Protein AF-A0AAV9F9S4-F1 (afdb_monomer_lite)

InterPro domains:
  IPR006969 Stigma-specific protein Stig1-like [PF04885] (4-54)

Structure (mmCIF, N/CA/C/O backbone):
data_AF-A0AAV9F9S4-F1
#
_entry.id   AF-A0AAV9F9S4-F1
#
loop_
_atom_site.group_PDB
_atom_site.id
_atom_site.type_symbol
_atom_site.label_atom_id
_atom_site.label_alt_id
_atom_site.label_comp_id
_atom_site.label_asym_id
_atom_site.label_entity_id
_atom_site.label_seq_id
_atom_site.pdbx_PDB_ins_code
_atom_site.Cartn_x
_atom_site.Cartn_y
_atom_site.Cartn_z
_atom_site.occupancy
_atom_site.B_iso_or_equiv
_atom_site.auth_seq_id
_atom_site.auth_comp_id
_atom_site.auth_asym_i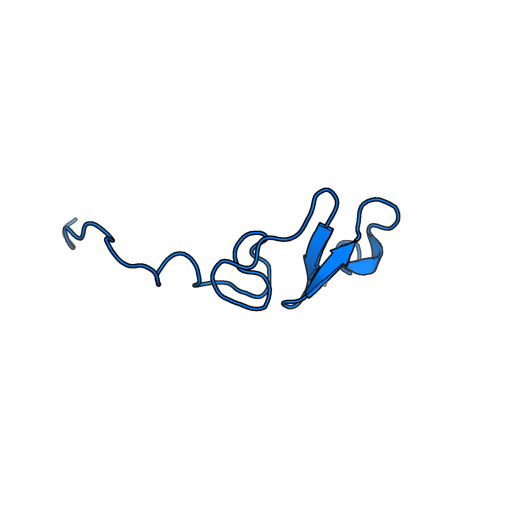d
_atom_site.auth_atom_id
_atom_site.pdbx_PDB_model_num
ATOM 1 N N . MET A 1 1 ? -0.413 18.877 32.777 1.00 53.50 1 MET A N 1
ATOM 2 C CA . MET A 1 1 ? -0.139 18.108 31.543 1.00 53.50 1 MET A CA 1
ATOM 3 C C . MET A 1 1 ? -0.913 16.791 31.586 1.00 53.50 1 MET A C 1
ATOM 5 O O . MET A 1 1 ? -0.326 15.750 31.834 1.00 53.50 1 MET A O 1
ATOM 9 N N . ALA A 1 2 ? -2.241 16.820 31.450 1.00 69.94 2 ALA A N 1
ATOM 10 C CA . ALA A 1 2 ? -3.055 15.629 31.697 1.00 69.94 2 ALA A CA 1
ATOM 11 C C . ALA A 1 2 ? -4.151 15.469 30.651 1.00 69.94 2 ALA A C 1
ATOM 13 O O . ALA A 1 2 ? -5.151 16.174 30.737 1.00 69.94 2 ALA A O 1
ATOM 14 N N . ARG A 1 3 ? -3.957 14.528 29.720 1.00 62.53 3 ARG A N 1
ATOM 15 C CA . ARG A 1 3 ? -4.969 13.639 29.119 1.00 62.53 3 ARG A CA 1
ATOM 16 C C . ARG A 1 3 ? -4.178 12.475 28.520 1.00 62.53 3 ARG A C 1
ATOM 18 O O . ARG A 1 3 ? -3.240 12.729 27.788 1.00 62.53 3 ARG A O 1
ATOM 25 N N . LYS A 1 4 ? -4.451 11.204 28.722 1.00 53.59 4 LYS A N 1
ATOM 26 C CA . LYS A 1 4 ? -5.384 10.439 29.538 1.00 53.59 4 LYS A CA 1
ATOM 27 C C . LYS A 1 4 ? -4.898 9.010 29.288 1.00 53.59 4 LYS A C 1
ATOM 29 O O . LYS A 1 4 ? -4.550 8.687 28.155 1.00 53.59 4 LYS A O 1
ATOM 34 N N . SER A 1 5 ? -4.836 8.189 30.321 1.00 67.19 5 SER A N 1
ATOM 35 C CA . SER A 1 5 ? -4.578 6.763 30.173 1.00 67.19 5 SER A CA 1
ATOM 36 C C . SER A 1 5 ? -5.554 6.149 29.170 1.00 67.19 5 SER A C 1
ATOM 38 O O . SER A 1 5 ? -6.759 6.193 29.403 1.00 67.19 5 SER A O 1
ATOM 40 N N . SER A 1 6 ? -5.003 5.592 28.098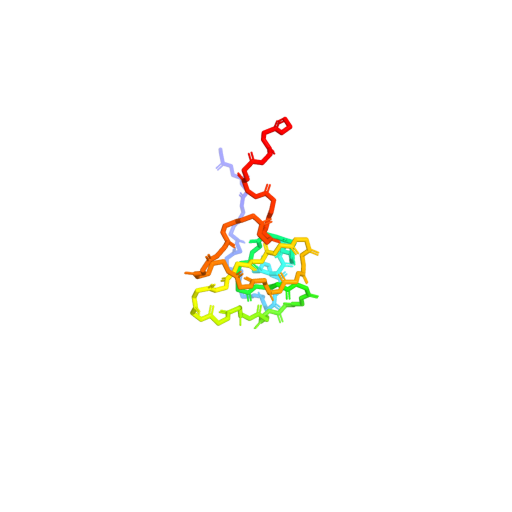 1.00 58.56 6 SER A N 1
ATOM 41 C CA . SER A 1 6 ? -5.538 4.491 27.300 1.00 58.56 6 SER A CA 1
ATOM 42 C C . SER A 1 6 ? -4.290 3.891 26.648 1.00 58.56 6 SER A C 1
ATOM 44 O O . SER A 1 6 ? -3.738 4.468 25.727 1.00 58.56 6 SER A O 1
ATOM 46 N N . SER A 1 7 ? -3.630 2.879 27.207 1.00 59.81 7 SER A N 1
ATOM 47 C CA . SER A 1 7 ? -3.943 1.494 26.844 1.00 59.81 7 SER A CA 1
ATOM 48 C C . SER A 1 7 ? -4.705 1.412 25.517 1.00 59.81 7 SER A C 1
ATOM 50 O O . SER A 1 7 ? -5.903 1.132 25.500 1.00 59.81 7 SER A O 1
ATOM 52 N N . SER A 1 8 ? -4.022 1.690 24.409 1.00 55.00 8 SER A N 1
ATOM 53 C CA . SER A 1 8 ? -4.504 1.400 23.059 1.00 55.00 8 SER A CA 1
ATOM 54 C C . SER A 1 8 ? -4.488 -0.109 22.806 1.00 55.00 8 SER A C 1
ATOM 56 O O . SER A 1 8 ? -3.824 -0.618 21.910 1.00 55.00 8 SER A O 1
ATOM 58 N N . THR A 1 9 ? -5.222 -0.867 23.618 1.00 61.25 9 THR A N 1
ATOM 59 C CA . THR A 1 9 ? -5.841 -2.110 23.163 1.00 61.25 9 THR A CA 1
ATOM 60 C C . THR A 1 9 ? -6.869 -1.723 22.106 1.00 61.25 9 THR A C 1
ATOM 62 O O . THR A 1 9 ? -8.031 -1.495 22.424 1.00 61.25 9 THR A O 1
ATOM 65 N N . ALA A 1 10 ? -6.442 -1.585 20.852 1.00 51.12 10 ALA A N 1
ATOM 66 C CA . ALA A 1 10 ? -7.354 -1.480 19.724 1.00 51.12 10 ALA A CA 1
ATOM 67 C C . ALA A 1 10 ? -6.644 -1.894 18.437 1.00 51.12 10 ALA A C 1
ATOM 69 O O . ALA A 1 10 ? -5.665 -1.286 18.006 1.00 51.12 10 ALA A O 1
ATOM 70 N N . ALA A 1 11 ? -7.199 -2.903 17.781 1.00 55.84 11 ALA A N 1
ATOM 71 C CA . ALA A 1 11 ? -6.870 -3.359 16.439 1.00 55.84 11 ALA A CA 1
ATOM 72 C C . ALA A 1 11 ? -7.129 -2.294 15.328 1.00 55.84 11 ALA A C 1
ATOM 74 O O . ALA A 1 11 ? -7.484 -2.655 14.215 1.00 55.84 11 ALA A O 1
ATOM 75 N N . GLY A 1 12 ? -7.019 -0.988 15.624 1.00 55.03 12 GLY A N 1
ATOM 76 C CA . GLY A 1 12 ? -7.443 0.095 14.728 1.00 55.03 12 GLY A CA 1
ATOM 77 C C . GLY A 1 12 ? -6.690 1.427 14.837 1.00 55.03 12 GLY A C 1
ATOM 78 O O . GLY A 1 12 ? -6.993 2.331 14.068 1.00 55.03 12 GLY A O 1
ATOM 79 N N . GLU A 1 13 ? -5.707 1.582 15.735 1.00 59.59 13 GLU A N 1
ATOM 80 C CA . GLU A 1 13 ? -4.882 2.811 15.790 1.00 59.59 13 GLU A CA 1
ATOM 81 C C . GLU A 1 13 ? -3.587 2.720 14.968 1.00 59.59 13 GLU A C 1
ATOM 83 O O . GLU A 1 13 ? -3.034 3.743 14.574 1.00 59.59 13 GLU A O 1
ATOM 88 N N . TRP A 1 14 ? -3.132 1.504 14.664 1.00 66.56 14 TRP A N 1
ATOM 89 C CA . TRP A 1 14 ? -1.948 1.237 13.839 1.00 66.56 14 TRP A CA 1
ATOM 90 C C . TRP A 1 14 ? -2.220 1.485 12.354 1.00 66.56 14 TRP A C 1
ATOM 92 O O . TRP A 1 14 ? -1.313 1.842 11.620 1.00 66.56 14 TRP A O 1
ATOM 102 N N . CYS A 1 15 ? -3.481 1.422 11.933 1.00 73.56 15 CYS A N 1
ATOM 103 C CA . CYS A 1 15 ? -3.907 1.624 10.547 1.00 73.56 15 CYS A CA 1
ATOM 104 C C . CYS A 1 15 ? -4.343 3.061 10.272 1.00 73.56 15 CYS A C 1
ATOM 106 O O . CYS A 1 15 ? -5.328 3.300 9.574 1.00 73.56 15 CYS A O 1
ATOM 108 N N . ARG A 1 16 ? -3.660 4.029 10.888 1.00 75.94 16 ARG A N 1
ATOM 109 C CA . ARG A 1 16 ? -3.966 5.447 10.687 1.00 75.94 16 ARG A CA 1
ATOM 110 C C . ARG A 1 16 ? -3.515 5.916 9.311 1.00 75.94 16 ARG A C 1
ATOM 112 O O . ARG A 1 16 ? -4.210 6.713 8.687 1.00 75.94 16 ARG A O 1
ATOM 119 N N . ASP A 1 17 ? -2.368 5.422 8.868 1.00 78.88 17 ASP A N 1
ATOM 120 C CA . ASP A 1 17 ? -1.831 5.713 7.556 1.00 78.88 17 ASP A CA 1
ATOM 121 C C . ASP A 1 17 ? -1.789 4.421 6.751 1.00 78.88 17 ASP A C 1
ATOM 123 O O . ASP A 1 17 ? -1.131 3.467 7.138 1.00 78.88 17 ASP A O 1
ATOM 127 N N . ILE A 1 18 ? -2.550 4.377 5.663 1.00 87.06 18 ILE A N 1
ATOM 128 C CA . ILE A 1 18 ? -2.515 3.268 4.704 1.00 87.06 18 ILE A CA 1
ATOM 129 C C . ILE A 1 18 ? -1.806 3.673 3.416 1.00 87.06 18 ILE A C 1
ATOM 131 O O . ILE A 1 18 ? -1.815 2.925 2.445 1.00 87.06 18 ILE A O 1
ATOM 135 N N . ILE A 1 19 ? -1.270 4.893 3.366 1.00 85.38 19 ILE A N 1
ATOM 136 C CA . ILE A 1 19 ? -0.826 5.531 2.131 1.00 85.38 19 ILE A CA 1
ATOM 137 C C . ILE A 1 19 ? 0.698 5.478 2.015 1.00 85.38 19 ILE A C 1
ATOM 139 O O . ILE A 1 19 ? 1.199 5.262 0.909 1.00 85.38 19 ILE A O 1
ATOM 143 N N . SER A 1 20 ? 1.403 5.625 3.140 1.00 83.06 20 SER A N 1
ATOM 144 C CA . SER A 1 20 ? 2.862 5.564 3.258 1.00 83.06 20 SER A CA 1
ATOM 145 C C . SER A 1 20 ? 3.342 4.484 4.238 1.00 83.06 20 SER A C 1
ATOM 147 O O . SER A 1 20 ? 4.515 4.109 4.202 1.00 83.06 20 SER A O 1
ATOM 149 N N . ASP A 1 21 ? 2.476 3.968 5.107 1.00 85.94 21 ASP A N 1
ATOM 150 C CA . ASP A 1 21 ? 2.858 2.979 6.106 1.00 85.94 21 ASP A CA 1
ATOM 151 C C . ASP A 1 21 ? 3.095 1.602 5.477 1.00 85.94 21 ASP A C 1
ATOM 153 O O . ASP A 1 21 ? 2.204 0.977 4.892 1.00 85.94 21 ASP A O 1
ATOM 157 N N . GLN A 1 22 ? 4.315 1.091 5.634 1.00 86.19 22 GLN A N 1
ATOM 158 C CA . GLN A 1 22 ? 4.710 -0.205 5.088 1.00 86.19 22 GLN A CA 1
ATOM 159 C C . GLN A 1 22 ? 3.931 -1.370 5.707 1.00 86.19 22 GLN A C 1
ATOM 161 O O . GLN A 1 22 ? 3.836 -2.424 5.082 1.00 86.19 22 GLN A O 1
ATOM 166 N N . THR A 1 23 ? 3.404 -1.214 6.923 1.00 87.62 23 THR A N 1
ATOM 167 C CA . THR A 1 23 ? 2.695 -2.277 7.647 1.00 87.62 23 THR A CA 1
ATOM 168 C C . THR A 1 23 ? 1.181 -2.247 7.440 1.00 87.62 23 THR A C 1
ATOM 170 O O . THR A 1 23 ? 0.510 -3.213 7.800 1.00 87.62 23 THR A O 1
ATOM 173 N N . ASN A 1 24 ? 0.652 -1.192 6.810 1.00 89.75 24 ASN A N 1
ATOM 17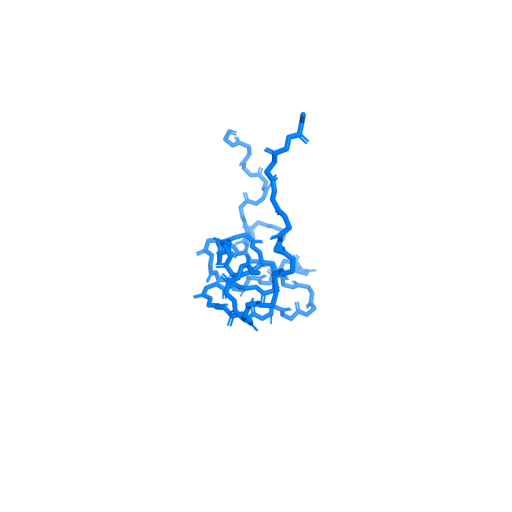4 C CA . ASN A 1 24 ? -0.781 -0.973 6.596 1.00 89.75 24 ASN A CA 1
ATOM 175 C C . ASN A 1 24 ? -1.108 -0.518 5.166 1.00 89.75 24 ASN A C 1
ATOM 177 O O . ASN A 1 24 ? -2.080 0.195 4.932 1.00 89.75 24 ASN A O 1
ATOM 181 N N . CYS A 1 25 ? -0.313 -0.922 4.182 1.00 91.19 25 CYS A N 1
ATOM 182 C CA . CYS A 1 25 ? -0.371 -0.343 2.852 1.00 91.19 25 CYS A CA 1
ATOM 183 C C . CYS A 1 25 ? -1.655 -0.689 2.090 1.00 91.19 25 CYS A C 1
ATOM 185 O O . CYS A 1 25 ? -1.915 -1.845 1.771 1.00 91.19 25 CYS A O 1
ATOM 187 N N . GLY A 1 26 ? -2.486 0.303 1.786 1.00 88.06 26 GLY A N 1
ATOM 188 C CA . GLY A 1 26 ? -3.785 0.138 1.129 1.00 88.06 26 GLY A CA 1
ATOM 189 C C . GLY A 1 26 ? -4.857 -0.536 1.993 1.00 88.06 26 GLY A C 1
ATOM 190 O O . GLY A 1 26 ? -6.036 -0.484 1.649 1.00 88.06 26 GLY A O 1
ATOM 191 N N . SER A 1 27 ? -4.486 -1.168 3.108 1.00 87.75 27 SER A N 1
ATOM 192 C CA . SER A 1 27 ? -5.386 -1.849 4.040 1.00 87.75 27 SER A CA 1
ATOM 193 C C . SER A 1 27 ? -4.695 -2.108 5.377 1.00 87.75 27 SER A C 1
ATOM 195 O O . SER A 1 27 ? -3.491 -2.342 5.447 1.00 87.75 27 SER A O 1
ATOM 197 N N . CYS A 1 28 ? -5.484 -2.123 6.445 1.00 87.31 28 CYS A N 1
ATOM 198 C CA . CYS A 1 28 ? -5.009 -2.366 7.801 1.00 87.31 28 CYS A CA 1
ATOM 199 C C . CYS A 1 28 ? -4.319 -3.736 7.937 1.00 87.31 28 CYS A C 1
ATOM 201 O O . CYS A 1 28 ? -4.913 -4.758 7.594 1.00 87.31 28 CYS A O 1
ATOM 203 N N . GLY A 1 29 ? -3.069 -3.760 8.409 1.00 84.69 29 GLY A N 1
ATOM 204 C CA . GLY A 1 29 ? -2.246 -4.970 8.519 1.00 84.69 29 GLY A CA 1
ATOM 205 C C . GLY A 1 29 ? -1.672 -5.503 7.203 1.00 84.69 29 GLY A C 1
ATOM 206 O O . GLY A 1 29 ? -1.084 -6.587 7.195 1.00 84.69 29 GLY A O 1
ATOM 207 N N . ASN A 1 30 ? -1.828 -4.781 6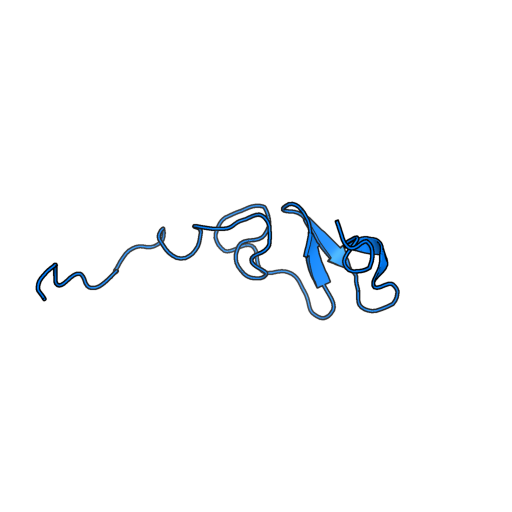.090 1.00 88.81 30 ASN A N 1
ATOM 208 C CA . ASN A 1 30 ? -1.230 -5.174 4.821 1.00 88.81 30 ASN A CA 1
ATOM 209 C C . ASN A 1 30 ? 0.240 -4.747 4.756 1.00 88.81 30 ASN A C 1
ATOM 211 O O . ASN A 1 30 ? 0.572 -3.625 4.370 1.00 88.81 30 ASN A O 1
ATOM 215 N N . ARG A 1 31 ? 1.131 -5.659 5.147 1.00 88.88 31 ARG A N 1
ATOM 216 C CA . ARG A 1 31 ? 2.569 -5.404 5.150 1.00 88.88 31 ARG A CA 1
ATOM 217 C C . ARG A 1 31 ? 3.202 -5.694 3.789 1.00 88.88 31 ARG A C 1
ATOM 219 O O . ARG A 1 31 ? 3.123 -6.819 3.299 1.00 88.88 31 ARG A O 1
ATOM 226 N N . CYS A 1 32 ? 3.894 -4.707 3.223 1.00 88.88 32 CYS A N 1
ATOM 227 C CA . CYS A 1 32 ? 4.642 -4.887 1.979 1.00 88.88 32 CYS A CA 1
ATOM 228 C C . CYS A 1 32 ? 5.849 -5.825 2.162 1.00 88.88 32 CYS A C 1
ATOM 230 O O . CYS A 1 32 ? 6.460 -5.881 3.233 1.00 88.88 32 CYS A O 1
ATOM 232 N N . GLY A 1 33 ? 6.183 -6.578 1.110 1.00 89.50 33 GLY A N 1
ATOM 233 C CA . GLY A 1 33 ? 7.302 -7.517 1.100 1.00 89.50 33 GLY A CA 1
ATOM 234 C C . GLY A 1 33 ? 8.673 -6.839 1.161 1.00 89.50 33 GLY A C 1
ATOM 235 O O . GLY A 1 33 ? 8.807 -5.616 1.107 1.00 89.50 33 GLY A O 1
ATOM 236 N N . ASN A 1 34 ? 9.724 -7.652 1.281 1.00 86.56 34 ASN A N 1
ATOM 237 C CA . ASN A 1 34 ? 11.095 -7.147 1.346 1.00 86.56 34 ASN A CA 1
ATOM 238 C C . ASN A 1 34 ? 11.471 -6.418 0.046 1.00 86.56 34 ASN A C 1
ATOM 240 O O . ASN A 1 34 ? 11.274 -6.954 -1.042 1.00 86.56 34 ASN A O 1
ATOM 244 N N . GLY A 1 35 ? 12.009 -5.202 0.168 1.00 85.44 35 GLY A N 1
ATOM 245 C CA . GLY A 1 35 ? 12.320 -4.353 -0.987 1.00 85.44 35 GLY A CA 1
ATOM 246 C C . GLY A 1 35 ? 11.101 -3.679 -1.631 1.00 85.44 35 GLY A C 1
ATOM 247 O O . GLY A 1 35 ? 11.209 -3.147 -2.737 1.00 85.44 35 GLY A O 1
ATOM 248 N N . GLN A 1 36 ? 9.945 -3.700 -0.958 1.00 88.88 36 GLN A N 1
ATOM 249 C CA . GLN A 1 36 ? 8.756 -2.954 -1.352 1.00 88.88 36 GLN A CA 1
ATOM 250 C C . GLN A 1 36 ? 8.448 -1.837 -0.353 1.00 88.88 36 GLN A C 1
ATOM 252 O O . GLN A 1 36 ? 8.557 -2.023 0.863 1.00 88.88 36 GLN A O 1
ATOM 257 N N . LEU A 1 37 ? 8.002 -0.698 -0.874 1.00 87.69 37 LEU A N 1
ATOM 258 C CA . LEU A 1 37 ? 7.504 0.433 -0.098 1.00 87.69 37 LEU A CA 1
ATOM 259 C C . LEU A 1 37 ? 6.016 0.644 -0.349 1.00 87.69 37 LEU A C 1
ATOM 261 O O . LEU A 1 37 ? 5.482 0.226 -1.378 1.00 87.69 37 LEU A O 1
ATOM 265 N N . CYS A 1 38 ? 5.347 1.278 0.614 1.00 89.81 38 CYS A N 1
ATOM 266 C CA . CYS A 1 38 ? 3.970 1.691 0.424 1.00 89.81 38 CYS A CA 1
ATOM 267 C C . CYS A 1 38 ? 3.918 3.032 -0.298 1.00 89.81 38 CYS A C 1
ATOM 269 O O . CYS A 1 38 ? 4.286 4.062 0.259 1.00 89.81 38 CYS A O 1
ATOM 271 N N . CYS A 1 39 ? 3.450 3.005 -1.539 1.00 88.31 39 CYS A N 1
ATOM 272 C CA . CYS A 1 39 ? 3.436 4.152 -2.429 1.00 88.31 39 CYS A CA 1
ATOM 273 C C . CYS A 1 39 ? 1.991 4.427 -2.817 1.00 88.31 39 CYS A C 1
ATOM 275 O O . CYS A 1 39 ? 1.374 3.673 -3.573 1.00 88.31 39 CYS A O 1
ATOM 277 N N . ARG A 1 40 ? 1.418 5.492 -2.243 1.00 86.75 40 ARG A N 1
ATOM 278 C CA . ARG A 1 40 ? 0.013 5.885 -2.455 1.00 86.75 40 ARG A CA 1
ATOM 279 C C . ARG A 1 40 ? -0.971 4.743 -2.147 1.00 86.75 40 ARG A C 1
ATOM 281 O O . ARG A 1 40 ? -1.973 4.576 -2.841 1.00 86.75 40 ARG A O 1
ATOM 288 N N . GLY A 1 41 ? -0.669 3.938 -1.126 1.00 88.81 41 GLY A N 1
ATOM 289 C CA . GLY A 1 41 ? -1.478 2.781 -0.733 1.00 88.81 41 GLY A CA 1
ATOM 290 C C . GLY A 1 41 ? -1.305 1.535 -1.601 1.00 88.81 41 GLY A C 1
ATOM 291 O O . GLY A 1 41 ? -2.172 0.661 -1.600 1.00 88.81 41 GLY A O 1
ATOM 292 N N . LYS A 1 42 ? -0.198 1.429 -2.341 1.00 88.62 42 LYS A N 1
ATOM 293 C CA . LYS A 1 42 ? 0.184 0.216 -3.070 1.00 88.62 42 LYS A CA 1
ATOM 294 C C . LYS A 1 42 ? 1.598 -0.210 -2.710 1.00 88.62 42 LYS A C 1
ATOM 296 O O . LYS A 1 42 ? 2.502 0.614 -2.659 1.00 88.62 42 LYS A O 1
ATOM 301 N N . CYS A 1 43 ? 1.787 -1.509 -2.496 1.00 90.19 43 CYS A N 1
ATOM 302 C CA . CYS A 1 43 ? 3.116 -2.071 -2.312 1.00 90.19 43 CYS A CA 1
ATOM 303 C C . CYS A 1 43 ? 3.855 -2.080 -3.646 1.00 90.19 43 CYS A C 1
ATOM 305 O O . CYS A 1 43 ? 3.573 -2.886 -4.533 1.00 90.19 43 CYS A O 1
ATOM 307 N N . THR A 1 44 ? 4.811 -1.180 -3.757 1.00 87.62 44 THR A N 1
ATOM 308 C CA . THR A 1 44 ? 5.596 -0.928 -4.953 1.00 87.62 44 THR A CA 1
ATOM 309 C C . THR A 1 44 ? 7.006 -1.456 -4.722 1.00 87.62 44 THR A C 1
ATOM 311 O O . THR A 1 44 ? 7.588 -1.229 -3.664 1.00 87.62 44 THR A O 1
ATOM 314 N N . VAL A 1 45 ? 7.557 -2.188 -5.692 1.00 85.94 45 VAL A N 1
ATOM 315 C CA . VAL A 1 45 ? 8.936 -2.691 -5.616 1.00 85.94 45 VAL A CA 1
ATOM 316 C C . VAL A 1 45 ? 9.889 -1.534 -5.879 1.00 85.94 45 VAL A C 1
ATOM 318 O O . VAL A 1 45 ? 9.901 -1.002 -6.982 1.00 85.94 45 VAL A O 1
ATOM 321 N N . VAL A 1 46 ? 10.698 -1.189 -4.879 1.00 79.50 46 VAL A N 1
ATOM 322 C CA . VAL A 1 46 ? 11.777 -0.192 -5.000 1.00 79.50 46 VAL A CA 1
ATOM 323 C C . VAL A 1 46 ? 13.166 -0.828 -4.994 1.00 79.50 46 VAL A C 1
ATOM 325 O O . VAL A 1 46 ? 14.171 -0.147 -5.142 1.00 79.50 46 VAL A O 1
ATOM 328 N N . ALA A 1 47 ? 13.242 -2.154 -4.839 1.00 72.81 47 ALA A N 1
ATOM 329 C CA . ALA A 1 47 ? 14.500 -2.893 -4.735 1.00 72.81 47 ALA A CA 1
ATOM 330 C C . ALA A 1 47 ? 15.441 -2.725 -5.942 1.00 72.81 47 ALA A C 1
ATOM 332 O O . ALA A 1 47 ? 16.643 -2.929 -5.795 1.00 72.81 47 ALA A O 1
ATOM 333 N N . TYR A 1 48 ? 14.905 -2.399 -7.121 1.00 69.88 48 TYR A N 1
ATOM 334 C CA . TYR A 1 48 ? 15.692 -2.197 -8.341 1.00 69.88 48 TYR A CA 1
ATOM 335 C C . TYR A 1 48 ? 15.479 -0.823 -8.989 1.00 69.88 48 TYR A C 1
ATOM 337 O O . TYR A 1 48 ? 16.234 -0.468 -9.889 1.00 69.88 48 TYR A O 1
ATOM 345 N N . ASP A 1 49 ? 14.465 -0.075 -8.551 1.00 69.31 49 ASP A N 1
ATOM 346 C CA . ASP A 1 49 ? 14.058 1.193 -9.150 1.00 69.31 49 ASP A CA 1
ATOM 347 C C . ASP A 1 49 ? 13.343 2.039 -8.088 1.00 69.31 49 ASP A C 1
ATOM 349 O O . ASP A 1 49 ? 12.191 1.792 -7.729 1.00 69.31 49 ASP A O 1
ATOM 353 N N . ASP A 1 50 ? 14.071 2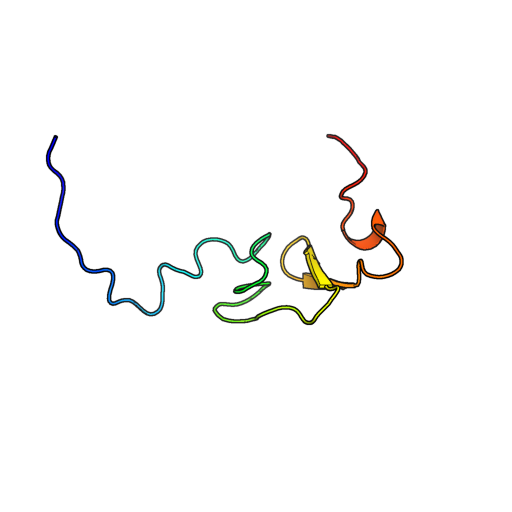.999 -7.521 1.00 65.19 50 ASP A N 1
ATOM 354 C CA . ASP A 1 50 ? 13.562 3.930 -6.506 1.00 65.19 50 ASP A CA 1
ATOM 355 C C . ASP A 1 50 ? 12.462 4.848 -7.088 1.00 65.19 50 ASP A C 1
ATOM 357 O O . ASP A 1 50 ? 11.565 5.295 -6.378 1.00 65.19 50 ASP A O 1
ATOM 361 N N . ASP A 1 51 ? 12.440 5.044 -8.412 1.00 74.56 51 ASP A N 1
ATOM 362 C CA . ASP A 1 51 ? 11.463 5.882 -9.112 1.00 74.56 51 ASP A CA 1
ATOM 363 C C . ASP A 1 51 ? 10.037 5.291 -9.118 1.00 74.56 51 ASP A C 1
ATOM 365 O O . ASP A 1 51 ? 9.064 6.021 -9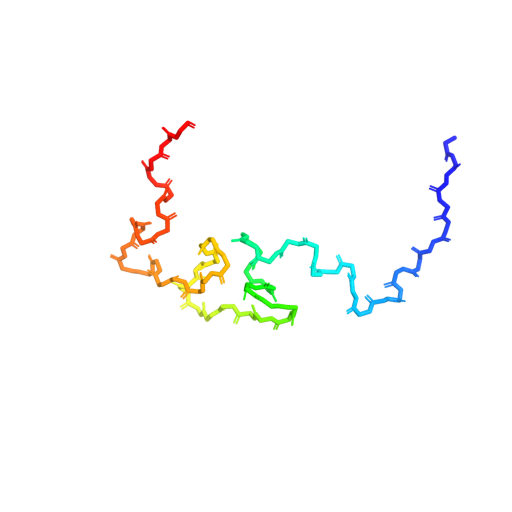.322 1.00 74.56 51 ASP A O 1
ATOM 369 N N . ASN A 1 52 ? 9.857 4.001 -8.805 1.00 71.19 52 ASN A N 1
ATOM 370 C CA . ASN A 1 52 ? 8.529 3.377 -8.725 1.00 71.19 52 ASN A CA 1
ATOM 371 C C . ASN A 1 52 ? 7.642 4.012 -7.637 1.00 71.19 52 ASN A C 1
ATOM 373 O O . ASN A 1 52 ? 6.413 4.005 -7.740 1.00 71.19 52 ASN A O 1
ATOM 377 N N . CYS A 1 53 ? 8.266 4.574 -6.599 1.00 79.88 53 CYS A N 1
ATOM 378 C CA . CYS A 1 53 ? 7.583 5.264 -5.513 1.00 79.88 53 CYS A CA 1
ATOM 379 C C . CYS A 1 53 ? 7.644 6.791 -5.627 1.00 79.88 53 CYS A C 1
ATOM 381 O O . CYS A 1 53 ? 7.319 7.461 -4.653 1.00 79.88 53 CYS A O 1
ATOM 383 N N . ASP A 1 54 ? 8.085 7.345 -6.765 1.00 71.75 54 ASP A N 1
ATOM 384 C CA . ASP A 1 54 ? 8.275 8.794 -6.959 1.00 71.75 54 ASP A CA 1
ATOM 385 C C . ASP A 1 54 ? 8.994 9.472 -5.769 1.00 71.75 54 ASP A C 1
ATOM 387 O O . ASP A 1 54 ? 8.773 10.634 -5.450 1.00 71.75 54 ASP A O 1
ATOM 391 N N . THR A 1 55 ? 9.880 8.747 -5.079 1.00 67.81 55 THR A N 1
ATOM 392 C CA . THR A 1 55 ? 10.644 9.260 -3.927 1.00 67.81 55 THR A CA 1
ATOM 393 C C . THR A 1 55 ? 11.697 10.280 -4.353 1.00 67.81 55 THR A C 1
ATOM 395 O O . THR A 1 55 ? 12.292 10.953 -3.512 1.00 67.81 55 THR A O 1
ATOM 398 N N . ARG A 1 56 ? 11.923 10.408 -5.666 1.00 64.25 56 ARG A N 1
ATOM 399 C CA . ARG A 1 56 ? 12.963 11.235 -6.288 1.00 64.25 56 ARG A CA 1
ATOM 400 C C . ARG A 1 56 ? 12.443 12.534 -6.885 1.00 64.25 56 ARG A C 1
ATOM 402 O O . ARG A 1 56 ? 13.261 13.323 -7.352 1.00 64.25 56 ARG A O 1
ATOM 409 N N . SER A 1 57 ? 11.133 12.776 -6.857 1.00 54.53 57 SER A N 1
ATOM 410 C CA . SER A 1 57 ? 10.565 14.056 -7.267 1.00 54.53 57 SER A CA 1
ATOM 411 C C . SER A 1 57 ? 10.270 14.896 -6.021 1.00 54.53 57 SER A C 1
ATOM 413 O O . SER A 1 57 ? 9.227 14.717 -5.388 1.00 54.53 57 SER A O 1
ATOM 415 N N . PRO A 1 58 ? 11.195 15.779 -5.595 1.00 52.53 58 PRO A N 1
ATOM 416 C CA . PRO A 1 58 ? 10.878 16.772 -4.584 1.00 52.53 58 PRO A CA 1
ATOM 417 C C . PRO A 1 58 ? 9.799 17.697 -5.157 1.00 52.53 58 PRO A C 1
ATOM 419 O O . PRO A 1 58 ? 10.075 18.522 -6.029 1.00 52.53 58 PRO A O 1
ATOM 422 N N . VAL A 1 59 ? 8.566 17.531 -4.683 1.00 52.44 59 VAL A N 1
ATOM 423 C CA . VAL A 1 59 ? 7.610 18.640 -4.609 1.00 52.44 59 VAL A CA 1
ATOM 424 C C . VAL A 1 59 ? 8.007 19.559 -3.462 1.00 52.44 59 VAL A C 1
ATOM 426 O O . VAL A 1 59 ? 8.309 19.037 -2.364 1.00 52.44 59 VAL A O 1
#

Foldseek 3Di:
DDDDDDPPPDLPPLLPDLQFDQQAQLHRRNHADDQFTRAGSDTFRCNPPVCSNVPPDDD

Organism: Acorus calamus (NCBI:txid4465)

Radius of gyration: 14.89 Å; chains: 1; bounding box: 23×26×41 Å

pLDDT: mean 75.56, std 13.22, range [51.12, 91.19]

Sequence (59 aa):
MARKSSSSTAAGEWCRDIISDQTNCGSCGNRCGNGQLCCRGKCTVVAYDDDNCDTRSPV

Secondary structure (DSSP, 8-state):
----------TTSGGG-SSS-TTSSSSTT-PPPTTEEEETTEEEE-SS-GGGGTTT---